Protein 2Z0W (pdb70)

Solvent-accessible surface area: 6068 Å² total; per-residue (Å²): 196,206,188,81,99,228,88,176,140,146,54,175,127,100,34,66,94,123,43,104,12,83,25,116,73,27,126,43,124,46,51,0,18,46,10,120,128,66,121,15,174,26,58,0,23,49,84,70,59,134,40,18,94,20,64,90,162,65,0,17,19,7,32,71,108,157,41,143,166,107,120,134

Nearest PDB structures (foldseek):
  2z0w-assembly1_A-2  TM=1.014E+00  e=1.331E-14  Homo sapiens
  2hkn-assembly1_A  TM=8.610E-01  e=6.208E-08  Homo sapiens
  2qk0-assembly1_A  TM=8.467E-01  e=1.091E-07  Homo sapiens
  2hl3-assembly1_A  TM=8.589E-01  e=1.402E-07  Homo sapiens
  3tq7-assembly1_Q  TM=8.301E-01  e=1.042E-06  Homo sapiens

Foldseek 3Di:
DDPPDDDDDDDDFDWDFFFWQADDVDGDIKTKTFTPDLCEAAQQADPPRHTGGHDGSRIHIDHPVRDDDPVD

B-factor: mean 38.23, std 16.1, range [13.95, 94.24]

Structure (mmCIF, N/CA/C/O backbone):
data_2Z0W
#
_entry.id   2Z0W
#
_cell.length_a   79.173
_cell.length_b   79.173
_cell.length_c   62.012
_cell.angle_alpha   90.00
_cell.angle_beta   90.00
_cell.angle_gamma   90.00
#
_symmetry.space_group_name_H-M   'I 4 2 2'
#
loop_
_entity.id
_entity.type
_entity.pdbx_description
1 polymer 'CAP-Gly domain-containing linker protein 4'
2 water water
#
loop_
_atom_site.group_PDB
_atom_site.id
_atom_site.type_symbol
_atom_site.label_atom_id
_atom_site.label_alt_id
_atom_site.label_comp_id
_atom_site.label_asym_id
_atom_site.label_entity_id
_atom_site.label_seq_id
_atom_site.pdbx_PDB_ins_code
_atom_site.Cartn_x
_atom_site.Cartn_y
_atom_site.Cartn_z
_atom_site.occupancy
_atom_site.B_iso_or_equiv
_atom_site.auth_seq_id
_atom_site.auth_comp_id
_atom_site.auth_asym_id
_atom_site.auth_atom_id
_atom_site.pdbx_PDB_model_num
ATOM 1 N N . LEU A 1 11 ? 29.091 35.012 23.441 1.00 64.25 11 LEU A N 1
ATOM 2 C CA . LEU A 1 11 ? 29.762 33.741 23.018 1.00 64.22 11 LEU A CA 1
ATOM 3 C C . LEU A 1 11 ? 31.245 33.927 22.712 1.00 61.14 11 LEU A C 1
ATOM 4 O O . LEU A 1 11 ? 31.624 34.256 21.582 1.00 58.77 11 LEU A O 1
ATOM 9 N N . ARG A 1 12 ? 32.077 33.694 23.722 1.00 56.72 12 ARG A N 1
ATOM 10 C CA . ARG A 1 12 ? 33.519 33.837 23.571 1.00 52.47 12 ARG A CA 1
ATOM 11 C C . ARG A 1 12 ? 34.229 32.512 23.332 1.00 45.56 12 ARG A C 1
ATOM 12 O O . ARG A 1 12 ? 33.633 31.444 23.436 1.00 44.57 12 ARG A O 1
ATOM 20 N N . LEU A 1 13 ? 35.511 32.586 23.000 1.00 40.69 13 LEU A N 1
ATOM 21 C CA . LEU A 1 13 ? 36.291 31.382 22.781 1.00 38.47 13 LEU A CA 1
ATOM 22 C C . LEU A 1 13 ? 36.385 30.602 24.107 1.00 40.24 13 LEU A C 1
ATOM 23 O O . LEU A 1 13 ? 36.522 31.195 25.180 1.00 39.04 13 LEU A O 1
ATOM 28 N N . GLY A 1 14 ? 36.277 29.277 24.034 1.00 36.78 14 GLY A N 1
ATOM 29 C CA . GLY A 1 14 ? 36.355 28.458 25.232 1.00 32.44 14 GLY A CA 1
ATOM 30 C C . GLY A 1 14 ? 35.001 28.121 25.845 1.00 36.76 14 GLY A C 1
ATOM 31 O O . GLY A 1 14 ? 34.864 27.162 26.598 1.00 40.47 14 GLY A O 1
ATOM 32 N N . GLU A 1 15 ? 33.998 28.922 25.528 1.00 34.79 15 GLU A N 1
ATOM 33 C CA . GLU A 1 15 ? 32.649 28.735 26.035 1.00 34.90 15 GLU A CA 1
ATOM 34 C C . GLU A 1 15 ? 32.015 27.432 25.536 1.00 41.31 15 GLU A C 1
ATOM 35 O O . GLU A 1 15 ? 32.104 27.103 24.347 1.00 38.74 15 GLU A O 1
ATOM 41 N N . ARG A 1 16 ? 31.379 26.695 26.444 1.00 39.68 16 ARG A N 1
ATOM 42 C CA . ARG A 1 16 ? 30.705 25.450 26.081 1.00 45.48 16 ARG A CA 1
ATOM 43 C C . ARG A 1 16 ? 29.343 25.802 25.473 1.00 42.07 16 ARG A C 1
ATOM 44 O O . ARG A 1 16 ? 28.589 26.615 26.018 1.00 44.52 16 ARG A O 1
ATOM 52 N N . VAL A 1 17 ? 29.019 25.177 24.350 1.00 32.83 17 VAL A N 1
ATOM 53 C CA . VAL A 1 17 ? 27.773 25.486 23.677 1.00 28.25 17 VAL A CA 1
ATOM 54 C C . VAL A 1 17 ? 27.050 24.291 23.112 1.00 31.18 17 VAL A C 1
ATOM 55 O O . VAL A 1 17 ? 27.537 23.158 23.142 1.00 28.95 17 VAL A O 1
ATOM 59 N N . LEU A 1 18 ? 25.876 24.576 22.569 1.00 34.06 18 LEU A N 1
ATOM 60 C CA . LEU A 1 18 ? 25.054 23.559 21.955 1.00 32.37 18 LEU A CA 1
ATOM 61 C C . LEU A 1 18 ? 24.862 23.978 20.515 1.00 35.97 18 LEU A C 1
ATOM 62 O O . LEU A 1 18 ? 24.467 25.117 20.235 1.00 34.82 18 LEU A O 1
ATOM 67 N N . VAL A 1 19 ? 25.163 23.057 19.606 1.00 36.36 19 VAL A N 1
ATOM 68 C CA . VAL A 1 19 ? 25.015 23.307 18.184 1.00 32.53 19 VAL A CA 1
ATOM 69 C C . VAL A 1 19 ? 23.804 22.551 17.677 1.00 32.05 19 VAL A C 1
ATOM 70 O O . VAL A 1 19 ? 23.665 21.349 17.895 1.00 31.25 19 VAL A O 1
ATOM 74 N N . VAL A 1 20 ? 22.930 23.275 17.002 1.00 29.83 20 VAL A N 1
ATOM 75 C CA . VAL A 1 20 ? 21.718 22.716 16.450 1.00 34.58 20 VAL A CA 1
ATOM 76 C C . VAL A 1 20 ? 21.975 22.265 15.029 1.00 42.06 20 VAL A C 1
ATOM 77 O O . VAL A 1 20 ? 22.515 23.024 14.213 1.00 45.32 20 VAL A O 1
ATOM 81 N N . GLY A 1 21 ? 21.568 21.035 14.728 1.00 40.04 21 GLY A N 1
ATOM 82 C CA . 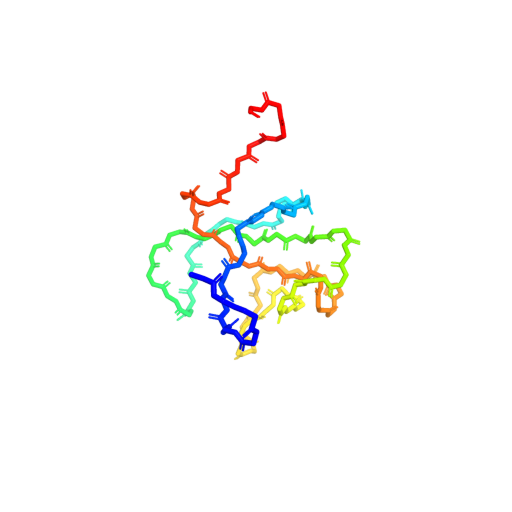GLY A 1 21 ? 21.766 20.494 13.398 1.00 39.05 21 GLY A CA 1
ATOM 83 C C . GLY A 1 21 ? 20.796 19.378 13.065 1.00 38.99 21 GLY A C 1
ATOM 84 O O . GLY A 1 21 ? 19.900 19.056 13.839 1.00 34.56 21 GLY A O 1
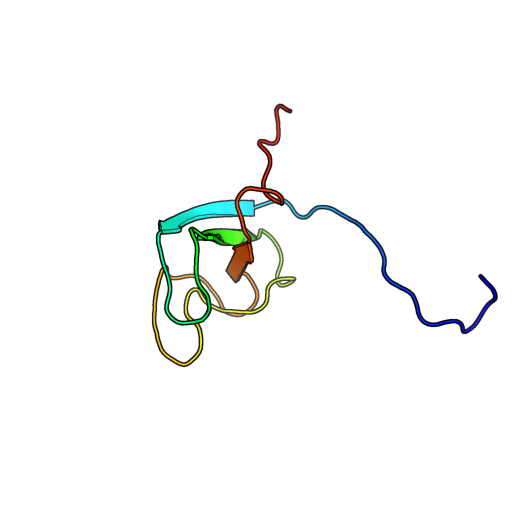ATOM 85 N N . GLN A 1 22 ? 20.981 18.778 11.900 1.00 35.61 22 GLN A N 1
ATOM 86 C CA . GLN A 1 22 ? 20.114 17.712 11.472 1.00 39.58 22 GLN A CA 1
ATOM 87 C C . GLN A 1 22 ? 20.915 16.523 10.982 1.00 39.45 22 GLN A C 1
ATOM 88 O O . GLN A 1 22 ? 21.963 16.675 10.367 1.00 31.49 22 GLN A O 1
ATOM 94 N N . ARG A 1 23 ? 20.442 15.326 11.283 1.00 36.88 23 ARG A N 1
ATOM 95 C CA . ARG A 1 23 ? 21.150 14.156 10.809 1.00 42.48 23 ARG A CA 1
ATOM 96 C C . ARG A 1 23 ? 20.130 13.442 9.940 1.00 39.51 23 ARG A C 1
ATOM 97 O O . ARG A 1 23 ? 18.929 13.489 10.216 1.00 40.67 23 ARG A O 1
ATOM 105 N N . LEU A 1 24 ? 20.612 12.816 8.874 1.00 35.02 24 LEU A N 1
ATOM 106 C CA . LEU A 1 24 ? 19.769 12.098 7.939 1.00 33.25 24 LEU A CA 1
ATOM 107 C C . LEU A 1 24 ? 19.621 10.693 8.495 1.00 32.71 24 LEU A C 1
ATOM 108 O O . LEU A 1 24 ? 20.564 10.179 9.086 1.00 34.88 24 LEU A O 1
ATOM 113 N N . GLY A 1 25 ? 18.443 10.092 8.324 1.00 24.28 25 GLY A N 1
ATOM 114 C CA . GLY A 1 25 ? 18.207 8.732 8.805 1.00 27.16 25 GLY A CA 1
ATOM 115 C C . GLY A 1 25 ? 16.945 8.094 8.223 1.00 28.73 25 GLY A C 1
ATOM 116 O O . GLY A 1 25 ? 16.238 8.691 7.400 1.00 24.97 25 GLY A O 1
ATOM 117 N N . THR A 1 26 ? 16.660 6.869 8.639 1.00 30.61 26 THR A N 1
ATOM 118 C CA . THR A 1 26 ? 15.472 6.167 8.158 1.00 31.27 26 THR A CA 1
ATOM 119 C C . THR A 1 26 ? 14.612 5.711 9.329 1.00 30.77 26 THR A C 1
ATOM 120 O O . THR A 1 26 ? 15.130 5.140 10.298 1.00 31.74 26 THR A O 1
ATOM 124 N N . ILE A 1 27 ? 13.305 5.962 9.233 1.00 25.23 27 ILE A N 1
ATOM 125 C CA . ILE A 1 27 ? 12.374 5.584 10.290 1.00 26.43 27 ILE A CA 1
ATOM 126 C C . ILE A 1 27 ? 12.257 4.077 10.339 1.00 26.50 27 ILE A C 1
ATOM 127 O O . ILE A 1 27 ? 11.983 3.437 9.326 1.00 29.82 27 ILE A O 1
ATOM 132 N N . ARG A 1 28 ? 12.490 3.501 11.511 1.00 27.80 28 ARG A N 1
ATOM 133 C CA . ARG A 1 28 ? 12.396 2.042 11.662 1.00 31.71 28 ARG A CA 1
ATOM 134 C C . ARG A 1 28 ? 11.397 1.672 12.759 1.00 26.11 28 ARG A C 1
ATOM 135 O O . ARG A 1 28 ? 11.192 0.500 13.039 1.00 23.72 28 ARG A O 1
ATOM 143 N N . PHE A 1 29 ? 10.780 2.679 13.375 1.00 27.29 29 PHE A N 1
ATOM 144 C CA . PHE A 1 29 ? 9.853 2.434 14.460 1.00 20.44 29 PHE A CA 1
ATOM 145 C C . PHE A 1 29 ? 9.052 3.666 14.893 1.00 25.26 29 PHE A C 1
ATOM 146 O O . PHE A 1 29 ? 9.500 4.810 14.781 1.00 25.96 29 PHE A O 1
ATOM 154 N N . PHE A 1 30 ? 7.840 3.420 15.357 1.00 19.53 30 PHE A N 1
ATOM 155 C CA . PHE A 1 30 ? 7.022 4.477 15.868 1.00 24.05 30 PHE A CA 1
ATOM 156 C C . PHE A 1 30 ? 6.096 3.837 16.901 1.00 27.27 30 PHE A C 1
ATOM 157 O O . PHE A 1 30 ? 5.367 2.894 16.596 1.00 22.42 30 PHE A O 1
ATOM 165 N N . GLY A 1 31 ? 6.132 4.349 18.124 1.00 22.63 31 GLY A N 1
ATOM 166 C CA . GLY A 1 31 ? 5.295 3.789 19.150 1.00 21.06 31 GLY A CA 1
ATOM 167 C C . GLY A 1 31 ? 5.719 4.241 20.523 1.00 28.73 31 GLY A C 1
ATOM 168 O O . GLY A 1 31 ? 6.679 5.008 20.675 1.00 22.00 31 GLY A O 1
ATOM 169 N N . THR A 1 32 ? 4.983 3.768 21.527 1.00 28.10 32 THR A N 1
ATOM 170 C CA . THR A 1 32 ? 5.258 4.104 22.918 1.00 25.13 32 THR A CA 1
ATOM 171 C C . THR A 1 32 ? 6.512 3.354 23.384 1.00 24.43 32 THR A C 1
ATOM 172 O O . THR A 1 32 ? 6.937 2.396 22.744 1.00 23.84 32 THR A O 1
ATOM 176 N N . THR A 1 33 ? 7.123 3.800 24.476 1.00 27.44 33 THR A N 1
ATOM 177 C CA . THR A 1 33 ? 8.347 3.155 24.951 1.00 31.69 33 THR A CA 1
ATOM 178 C C . THR A 1 33 ? 8.378 3.123 26.471 1.00 34.75 33 THR A C 1
ATOM 179 O O . THR A 1 33 ? 7.460 3.636 27.115 1.00 28.19 33 THR A O 1
ATOM 183 N N . ASN A 1 34 ? 9.432 2.526 27.033 1.00 32.50 34 ASN A N 1
ATOM 184 C CA . ASN A 1 34 ? 9.603 2.457 28.490 1.00 34.83 34 ASN A CA 1
ATOM 185 C C . ASN A 1 34 ? 10.419 3.629 29.013 1.00 31.87 34 ASN A C 1
ATOM 186 O O . ASN A 1 34 ? 10.305 4.006 30.178 1.00 42.67 34 ASN A O 1
ATOM 191 N N . PHE A 1 35 ? 11.260 4.204 28.164 1.00 31.09 35 PHE A N 1
ATOM 192 C CA . PHE A 1 35 ? 12.105 5.272 28.637 1.00 25.08 35 PHE A CA 1
ATOM 193 C C . PHE A 1 35 ? 11.395 6.602 28.793 1.00 32.10 35 PHE A C 1
ATOM 194 O O . PHE A 1 35 ? 11.931 7.510 29.415 1.00 29.96 35 PHE A O 1
ATOM 202 N N . ALA A 1 36 ? 10.166 6.711 28.288 1.00 29.78 36 ALA A N 1
ATOM 203 C CA . ALA A 1 36 ? 9.457 7.986 28.405 1.00 25.74 36 ALA A CA 1
ATOM 204 C C . ALA A 1 36 ? 8.036 7.970 27.851 1.00 26.22 36 ALA A C 1
ATOM 205 O O . ALA A 1 36 ? 7.701 7.164 26.974 1.00 29.59 36 ALA A O 1
ATOM 207 N N . PRO A 1 37 ? 7.180 8.876 28.351 1.00 24.93 37 PRO A N 1
ATOM 208 C CA . PRO A 1 37 ? 5.795 8.936 27.871 1.00 22.48 37 PRO A CA 1
ATOM 209 C C . PRO A 1 37 ? 5.760 9.440 26.429 1.00 20.78 37 PRO A C 1
ATOM 210 O O . PRO A 1 37 ? 6.779 9.898 25.901 1.00 20.86 37 PRO A O 1
ATOM 214 N N . GLY A 1 38 ? 4.599 9.336 25.788 1.00 22.35 38 GLY A N 1
ATOM 215 C CA . GLY A 1 38 ? 4.454 9.811 24.414 1.00 24.62 38 GLY A CA 1
ATOM 216 C C . GLY A 1 38 ? 4.849 8.846 23.302 1.00 26.81 38 GLY A C 1
ATOM 217 O O . GLY A 1 38 ? 5.218 7.697 23.549 1.00 23.16 38 GLY A O 1
ATOM 218 N N . TYR A 1 39 ? 4.774 9.317 22.062 1.00 21.80 39 TYR A N 1
ATOM 219 C CA . TYR A 1 39 ? 5.117 8.473 20.933 1.00 23.03 39 TYR A CA 1
ATOM 220 C C . TYR A 1 39 ? 6.482 8.860 20.398 1.00 28.05 39 TYR A C 1
ATOM 221 O O . TYR A 1 39 ? 6.807 10.050 20.231 1.00 22.07 39 TYR A O 1
ATOM 230 N N . TRP A 1 40 ? 7.291 7.842 20.138 1.00 24.93 40 TRP A N 1
ATOM 231 C CA . TRP A 1 40 ? 8.649 8.064 19.662 1.00 23.96 40 TRP A CA 1
ATOM 232 C C . TRP A 1 40 ? 9.001 7.367 18.349 1.00 27.45 40 TRP A C 1
ATOM 233 O O . TRP A 1 40 ? 8.584 6.225 18.093 1.00 19.55 40 TRP A O 1
ATOM 244 N N . TYR A 1 41 ? 9.776 8.066 17.524 1.00 20.34 41 TYR A N 1
ATOM 245 C CA . TYR A 1 41 ? 10.286 7.480 16.297 1.00 18.90 41 TYR A CA 1
ATOM 246 C C . TYR A 1 41 ? 11.659 6.908 16.641 1.00 21.55 41 TYR A C 1
ATOM 247 O O . TYR A 1 41 ? 12.436 7.521 17.385 1.00 20.10 41 TYR A O 1
ATOM 256 N N . GLY A 1 42 ? 11.930 5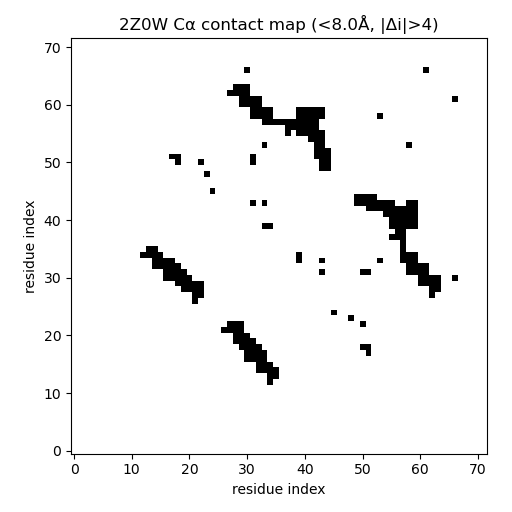.722 16.116 1.00 22.53 42 GLY A N 1
ATOM 257 C CA . GLY A 1 42 ? 13.220 5.092 16.296 1.00 22.69 42 GLY A CA 1
ATOM 258 C C . GLY A 1 42 ? 13.838 5.299 14.923 1.00 21.13 42 GLY A C 1
ATOM 259 O O . GLY A 1 42 ? 13.216 4.975 13.910 1.00 20.25 42 GLY A O 1
ATOM 260 N N . ILE A 1 43 ? 15.051 5.830 14.870 1.00 18.66 43 ILE A N 1
ATOM 261 C CA . ILE A 1 43 ? 15.671 6.112 13.590 1.00 28.88 43 ILE A CA 1
ATOM 262 C C . ILE A 1 43 ? 17.076 5.575 13.501 1.00 23.71 43 ILE A C 1
ATOM 263 O O . ILE A 1 43 ? 17.816 5.610 14.472 1.00 26.79 43 ILE A O 1
ATOM 268 N N . GLU A 1 44 ? 17.420 5.062 12.328 1.00 23.64 44 GLU A N 1
ATOM 269 C CA . GLU A 1 44 ? 18.751 4.524 12.073 1.00 34.67 44 GLU A CA 1
ATOM 270 C C . GLU A 1 44 ? 19.458 5.547 11.199 1.00 34.50 44 GLU A C 1
ATOM 271 O O . GLU A 1 44 ? 19.052 5.793 10.064 1.00 35.37 44 GLU A O 1
ATOM 277 N N . LEU A 1 45 ? 20.501 6.161 11.738 1.00 38.97 45 LEU A N 1
ATOM 278 C CA . LEU A 1 45 ? 21.248 7.174 11.000 1.00 37.98 45 LEU A CA 1
ATOM 279 C C . LEU A 1 45 ? 22.184 6.513 10.004 1.00 39.07 45 LEU A C 1
ATOM 280 O O . LEU A 1 45 ? 22.367 5.298 10.015 1.00 36.00 45 LEU A O 1
ATOM 285 N N . GLU A 1 46 ? 22.784 7.324 9.147 1.00 46.34 46 GLU A N 1
ATOM 286 C CA . GLU A 1 46 ? 23.722 6.812 8.168 1.00 48.38 46 GLU A CA 1
ATOM 287 C C . GLU A 1 46 ? 25.108 6.700 8.769 1.00 48.59 46 GLU A C 1
ATOM 288 O O . GLU A 1 46 ? 25.901 5.859 8.339 1.00 45.62 46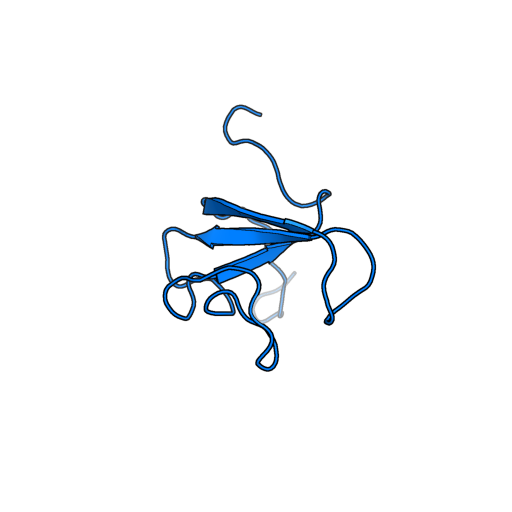 GLU A O 1
ATOM 294 N N . LYS A 1 47 ? 25.387 7.536 9.774 1.00 50.08 47 LYS A N 1
ATOM 295 C CA . LYS A 1 47 ? 26.694 7.543 10.446 1.00 54.45 47 LYS A CA 1
ATOM 296 C C . LYS A 1 47 ? 26.591 7.217 11.925 1.00 51.59 47 LYS A C 1
ATOM 297 O O . LYS A 1 47 ? 25.544 7.398 12.535 1.00 51.64 47 LYS A O 1
ATOM 303 N N . PRO A 1 48 ? 27.691 6.730 12.521 1.00 52.27 48 PRO A N 1
ATOM 304 C CA . PRO A 1 48 ? 27.747 6.367 13.943 1.00 47.72 48 PRO A CA 1
ATOM 305 C C . PRO A 1 48 ? 27.600 7.565 14.880 1.00 49.86 48 PRO A C 1
ATOM 306 O O . PRO A 1 48 ? 28.366 7.708 15.838 1.00 47.67 48 PRO A O 1
ATOM 310 N N . HIS A 1 49 ? 26.614 8.417 14.609 1.00 44.14 49 HIS A N 1
ATOM 311 C CA . HIS A 1 49 ? 26.386 9.596 15.435 1.00 44.82 49 HIS A CA 1
ATOM 312 C C . HIS A 1 49 ? 25.175 9.404 16.342 1.00 44.34 49 HIS A C 1
ATOM 313 O O . HIS A 1 49 ? 24.685 10.362 16.934 1.00 45.34 49 HIS A O 1
ATOM 320 N N . GLY A 1 50 ? 24.700 8.164 16.449 1.00 47.96 50 GLY A N 1
ATOM 321 C CA . GLY A 1 50 ? 23.535 7.861 17.273 1.00 45.69 50 GLY A CA 1
ATOM 322 C C . GLY A 1 50 ? 23.885 7.452 18.688 1.00 43.81 50 GLY A C 1
ATOM 323 O O . GLY A 1 50 ? 25.051 7.494 19.061 1.00 47.70 50 GLY A O 1
ATOM 324 N N . LYS A 1 51 ? 22.886 7.042 19.469 1.00 47.94 51 LYS A N 1
ATOM 325 C CA . LYS A 1 51 ? 23.113 6.656 20.863 1.00 47.42 51 LYS A CA 1
ATOM 326 C C . LYS A 1 51 ? 22.825 5.200 21.211 1.00 43.52 51 LYS A C 1
ATOM 327 O O . LYS A 1 51 ? 23.110 4.773 22.320 1.00 48.47 51 LYS A O 1
ATOM 333 N N . ASN A 1 52 ? 22.281 4.421 20.287 1.00 37.16 52 ASN A N 1
ATOM 334 C CA . ASN A 1 52 ? 21.975 3.043 20.627 1.00 28.07 52 ASN A CA 1
ATOM 335 C C . ASN A 1 52 ? 21.837 2.120 19.412 1.00 31.39 52 ASN A C 1
ATOM 336 O O . ASN A 1 52 ? 21.983 2.561 18.267 1.00 26.44 52 ASN A O 1
ATOM 341 N N . ASP A 1 53 ? 21.538 0.842 19.675 1.00 27.25 53 ASP A N 1
ATOM 342 C CA . ASP A 1 53 ? 21.381 -0.171 18.621 1.00 28.44 53 ASP A CA 1
ATOM 343 C C . ASP A 1 53 ? 19.897 -0.532 18.398 1.00 33.17 53 ASP A C 1
ATOM 344 O O . ASP A 1 53 ? 19.576 -1.606 17.881 1.00 29.45 53 ASP A O 1
ATOM 349 N N . GLY A 1 54 ? 18.999 0.367 18.797 1.00 23.34 54 GLY A N 1
ATOM 350 C CA . GLY A 1 54 ? 17.579 0.112 18.632 1.00 29.32 54 GLY A CA 1
ATOM 351 C C . GLY A 1 54 ? 16.917 -0.300 19.937 1.00 26.77 54 GLY A C 1
ATOM 352 O O . GLY A 1 54 ? 15.705 -0.517 20.004 1.00 30.26 54 GLY A O 1
ATOM 353 N N . SER A 1 55 ? 17.720 -0.425 20.982 1.00 24.73 55 SER A N 1
ATOM 354 C CA . SER A 1 55 ? 17.202 -0.792 22.279 1.00 27.43 55 SER A CA 1
ATOM 355 C C . SER A 1 55 ? 17.664 0.245 23.281 1.00 30.17 55 SER A C 1
ATOM 356 O O . SER A 1 55 ? 18.626 0.975 23.049 1.00 33.45 55 SER A O 1
ATOM 359 N N . VAL A 1 56 ? 16.956 0.312 24.393 1.00 29.12 56 VAL A N 1
ATOM 360 C CA . VAL A 1 56 ? 17.289 1.241 25.440 1.00 29.94 56 VAL A CA 1
ATOM 361 C C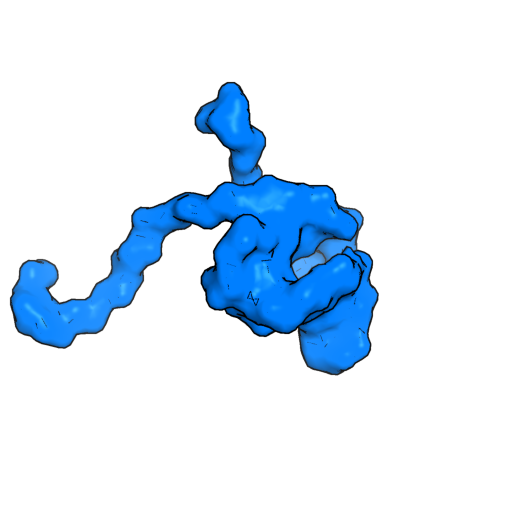 . VAL A 1 56 ? 17.102 0.486 26.740 1.00 34.77 56 VAL A C 1
ATOM 362 O O . VAL A 1 56 ? 16.022 -0.065 26.999 1.00 29.69 56 VAL A O 1
ATOM 366 N N . GLY A 1 57 ? 18.171 0.430 27.533 1.00 32.74 57 GLY A N 1
ATOM 367 C CA . GLY A 1 57 ? 18.124 -0.255 28.815 1.00 30.81 57 GLY A CA 1
ATOM 368 C C . GLY A 1 57 ? 17.746 -1.716 28.722 1.00 32.54 57 GLY A C 1
ATOM 369 O O . GLY A 1 57 ? 17.127 -2.260 29.636 1.00 32.27 57 GLY A O 1
ATOM 370 N N . GLY A 1 58 ? 18.119 -2.342 27.607 1.00 30.36 58 GLY A N 1
ATOM 371 C CA . GLY A 1 58 ? 17.814 -3.738 27.383 1.00 23.32 58 GLY A CA 1
ATOM 372 C C . GLY A 1 58 ? 16.512 -3.986 26.641 1.00 32.74 58 GLY A C 1
ATOM 373 O O . GLY A 1 58 ? 16.300 -5.073 26.103 1.00 33.57 58 GLY A O 1
ATOM 374 N N . VAL A 1 59 ? 15.641 -2.983 26.594 1.00 32.01 59 VAL A N 1
ATOM 375 C CA . VAL A 1 59 ? 14.347 -3.123 25.934 1.00 31.59 59 VAL A CA 1
ATOM 376 C C . VAL A 1 59 ? 14.488 -2.781 24.448 1.00 37.26 59 VAL A C 1
ATOM 377 O O . VAL A 1 59 ? 14.877 -1.659 24.103 1.00 35.77 59 VAL A O 1
ATOM 381 N N . GLN A 1 60 ? 14.183 -3.750 23.574 1.00 32.49 60 GLN A N 1
ATOM 382 C CA . GLN A 1 60 ? 14.302 -3.536 22.125 1.00 31.39 60 GLN A CA 1
ATOM 383 C C . GLN A 1 60 ? 13.051 -2.959 21.489 1.00 32.35 60 GLN A C 1
ATOM 384 O O . GLN A 1 60 ? 11.928 -3.351 21.837 1.00 26.81 60 GLN A O 1
ATOM 390 N N . TYR A 1 61 ? 13.267 -2.053 20.534 1.00 24.18 61 TYR A N 1
ATOM 391 C CA . TYR A 1 61 ? 12.182 -1.415 19.783 1.00 30.71 61 TYR A CA 1
ATOM 392 C C . TYR A 1 61 ? 12.391 -1.683 18.279 1.00 31.77 61 TYR A C 1
ATOM 393 O O . TYR A 1 61 ? 11.449 -1.997 17.543 1.00 26.99 61 TYR A O 1
ATOM 402 N N . PHE A 1 62 ? 13.630 -1.543 17.826 1.00 28.20 62 PHE A N 1
ATOM 403 C CA . PHE A 1 62 ? 13.976 -1.855 16.445 1.00 32.02 62 PHE A CA 1
ATOM 404 C C . PHE A 1 62 ? 15.411 -2.363 16.544 1.00 31.16 62 PHE A C 1
ATOM 405 O O . PHE A 1 62 ? 15.979 -2.356 17.635 1.00 27.04 62 PHE A O 1
ATOM 413 N N . SER A 1 63 ? 16.007 -2.809 15.446 1.00 31.59 63 SER A N 1
ATOM 414 C CA . SER A 1 63 ? 17.367 -3.336 15.543 1.00 29.32 63 SER A CA 1
ATOM 415 C C . SER A 1 63 ? 18.305 -2.779 14.480 1.00 31.29 63 SER A C 1
ATOM 416 O O . SER A 1 63 ? 17.993 -2.825 13.298 1.00 29.64 63 SER A O 1
ATOM 419 N N . CYS A 1 64 ? 19.445 -2.236 14.910 1.00 32.48 64 CYS A N 1
ATOM 420 C CA . CYS A 1 64 ? 20.438 -1.680 13.994 1.00 29.83 64 CYS A CA 1
ATOM 421 C C . CYS A 1 64 ? 21.799 -1.763 14.660 1.00 34.05 64 CYS A C 1
ATOM 422 O O . CYS A 1 64 ? 21.894 -2.177 15.817 1.00 29.53 64 CYS A O 1
ATOM 425 N N . SER A 1 65 ? 22.853 -1.375 13.939 1.00 33.22 65 SER A N 1
ATOM 426 C CA . SER A 1 65 ? 24.205 -1.422 14.506 1.00 34.88 65 SER A CA 1
ATOM 427 C C . SER A 1 65 ? 24.391 -0.370 15.589 1.00 32.18 65 SER A C 1
ATOM 428 O O . SER A 1 65 ? 23.871 0.736 15.486 1.00 25.87 65 SER A O 1
ATOM 431 N N . PRO A 1 66 ? 25.170 -0.701 16.628 1.00 32.63 66 PRO A N 1
ATOM 432 C CA . PRO A 1 66 ? 25.444 0.198 17.749 1.00 33.75 66 PRO A CA 1
ATOM 433 C C . PRO A 1 66 ? 25.848 1.569 17.254 1.00 39.34 66 PRO A C 1
ATOM 434 O O . PRO A 1 66 ? 26.551 1.680 16.257 1.00 38.65 66 PRO A O 1
ATOM 438 N N . ARG A 1 67 ? 25.378 2.605 17.942 1.00 38.15 67 ARG A N 1
ATOM 439 C CA . ARG A 1 67 ? 25.701 3.988 17.605 1.00 46.60 67 ARG A CA 1
ATOM 440 C C . ARG A 1 67 ? 24.969 4.590 16.420 1.00 44.07 67 ARG A C 1
ATOM 441 O O . ARG A 1 67 ? 25.058 5.798 16.212 1.00 42.26 67 ARG A O 1
ATOM 449 N N . TYR A 1 68 ? 24.270 3.776 15.629 1.00 39.97 68 TYR A N 1
ATOM 450 C CA . TYR A 1 68 ? 23.534 4.308 14.467 1.00 33.31 68 TYR A CA 1
ATOM 451 C C . TYR A 1 68 ? 22.073 4.516 14.818 1.00 33.67 68 TYR A C 1
ATOM 452 O O . TYR A 1 68 ? 21.314 5.111 14.048 1.00 31.85 68 TYR A O 1
ATOM 461 N N . GLY A 1 69 ? 21.685 4.006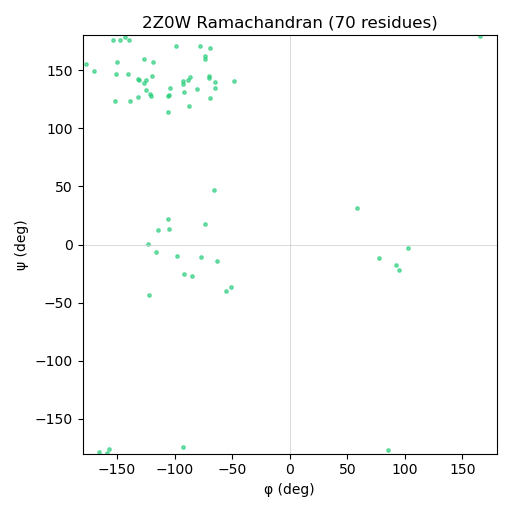 15.982 1.00 31.24 69 GLY A N 1
ATOM 462 C CA . GLY A 1 69 ? 20.305 4.106 16.410 1.00 32.75 69 GLY A CA 1
ATOM 463 C C . GLY A 1 69 ? 19.985 5.302 17.268 1.00 32.67 69 GLY A C 1
ATOM 464 O O . GLY A 1 69 ? 20.762 5.681 18.141 1.00 38.32 69 GLY A O 1
ATOM 465 N N . ILE A 1 70 ? 18.821 5.890 17.034 1.00 32.78 70 ILE A N 1
ATOM 466 C CA . ILE A 1 70 ? 18.423 7.047 17.809 1.00 33.22 70 ILE A CA 1
ATOM 467 C C . ILE A 1 70 ? 16.904 7.110 17.950 1.00 29.76 70 ILE A C 1
ATOM 468 O O . ILE A 1 70 ? 16.175 6.509 17.153 1.00 33.12 70 ILE A O 1
ATOM 473 N N . PHE A 1 71 ? 16.428 7.804 18.978 1.00 27.21 71 PHE A N 1
ATOM 474 C CA . PHE A 1 71 ? 14.987 7.965 19.192 1.00 26.09 71 PHE A CA 1
ATOM 475 C C . PHE A 1 71 ? 14.678 9.443 19.318 1.00 27.27 71 PHE A C 1
ATOM 476 O O . PHE A 1 71 ? 15.416 10.189 19.963 1.00 31.62 71 PHE A O 1
ATOM 484 N N . ALA A 1 72 ? 13.578 9.868 18.712 1.00 33.41 72 ALA A N 1
ATOM 485 C CA . ALA A 1 72 ? 13.197 11.273 18.752 1.00 27.47 72 ALA A CA 1
ATOM 486 C C . ALA A 1 72 ? 11.695 11.445 18.672 1.00 26.17 72 ALA A C 1
ATOM 487 O O . ALA A 1 72 ? 11.005 10.674 18.008 1.00 29.00 72 ALA A O 1
ATOM 489 N N . PRO A 1 73 ? 11.173 12.479 19.337 1.00 28.27 73 PRO A N 1
ATOM 490 C CA . PRO A 1 73 ? 9.735 12.771 19.347 1.00 23.60 73 PRO A CA 1
ATOM 491 C C . PRO A 1 73 ? 9.288 13.359 17.988 1.00 29.43 73 PRO A C 1
ATOM 492 O O . PRO A 1 73 ? 10.109 13.876 17.211 1.00 23.43 73 PRO A O 1
ATOM 496 N N . PRO A 1 74 ? 7.981 13.282 17.684 1.00 24.81 74 PRO A N 1
ATOM 497 C CA . PRO A 1 74 ? 7.522 13.827 16.400 1.00 28.15 74 PRO A CA 1
ATOM 498 C C . PRO A 1 74 ? 7.975 15.262 16.097 1.00 30.12 74 PRO A C 1
ATOM 499 O O . PRO A 1 74 ? 8.283 15.602 14.950 1.00 25.40 74 PRO A O 1
ATOM 503 N N . SER A 1 75 ? 8.039 16.094 17.127 1.00 31.53 75 SER A N 1
ATOM 504 C CA . SER A 1 75 ? 8.446 17.484 16.948 1.00 30.01 75 SER A CA 1
ATOM 505 C C . SER A 1 75 ? 9.890 17.661 16.437 1.00 33.63 75 SER A C 1
ATOM 506 O O . SER A 1 75 ? 10.256 18.752 15.998 1.00 32.05 75 SER A O 1
ATOM 509 N N . ARG A 1 76 ? 10.714 16.616 16.485 1.00 24.57 76 ARG A N 1
ATOM 510 C CA . ARG A 1 76 ? 12.096 16.768 16.023 1.00 28.46 76 ARG A CA 1
ATOM 511 C C . ARG A 1 76 ? 12.404 15.940 14.785 1.00 34.80 76 ARG A C 1
ATOM 512 O O . ARG A 1 76 ? 13.571 15.783 14.408 1.00 30.37 76 ARG A O 1
ATOM 520 N N . VAL A 1 77 ? 11.357 15.422 14.147 1.00 31.04 77 VAL A N 1
ATOM 521 C CA . VAL A 1 77 ? 11.539 14.599 12.966 1.00 29.83 77 VAL A CA 1
ATOM 522 C C . VAL A 1 77 ? 10.812 15.220 11.791 1.00 33.20 77 VAL A C 1
ATOM 523 O O . VAL A 1 77 ? 9.632 15.558 11.884 1.00 32.23 77 VAL A O 1
ATOM 527 N N . GLN A 1 78 ? 11.518 15.375 10.679 1.00 39.64 78 GLN A N 1
ATOM 528 C CA . GLN A 1 78 ? 10.912 15.992 9.503 1.00 48.28 78 GLN A CA 1
ATOM 529 C C . GLN A 1 78 ? 11.336 15.294 8.222 1.00 47.00 78 GLN A C 1
ATOM 530 O O . GLN A 1 78 ? 12.468 14.806 8.118 1.00 51.14 78 GLN A O 1
ATOM 536 N N . ARG A 1 79 ? 10.436 15.243 7.246 1.00 43.85 79 ARG A N 1
ATOM 537 C CA . ARG A 1 79 ? 10.764 14.589 5.981 1.00 53.57 79 ARG A CA 1
ATOM 538 C C . ARG A 1 79 ? 11.793 15.416 5.205 1.00 50.12 79 ARG A C 1
ATOM 539 O O . ARG A 1 79 ? 11.763 16.648 5.238 1.00 48.85 79 ARG A O 1
ATOM 547 N N . VAL A 1 80 ? 12.707 14.733 4.517 1.00 48.4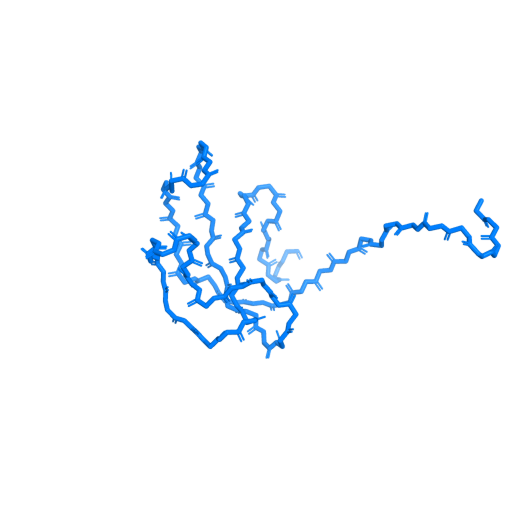3 80 VAL A N 1
ATOM 548 C CA . VAL A 1 80 ? 13.746 15.404 3.742 1.00 47.72 80 VAL A CA 1
ATOM 549 C C . VAL A 1 80 ? 13.132 16.373 2.744 1.00 50.78 80 VAL A C 1
ATOM 550 O O . VAL A 1 80 ? 13.634 17.481 2.548 1.00 52.48 80 VAL A O 1
ATOM 554 N N . THR A 1 81 ? 12.032 15.960 2.130 1.00 53.23 81 THR A N 1
ATOM 555 C CA . THR A 1 81 ? 11.345 16.795 1.148 1.00 63.04 81 THR A CA 1
ATOM 556 C C . THR A 1 81 ? 10.563 17.985 1.724 1.00 63.11 81 THR A C 1
ATOM 557 O O . THR A 1 81 ? 9.703 18.543 1.041 1.00 57.11 81 THR A O 1
ATOM 561 N N . ASP A 1 82 ? 10.871 18.364 2.971 1.00 65.11 82 ASP A N 1
ATOM 562 C CA . ASP A 1 82 ? 10.230 19.498 3.664 1.00 58.99 82 ASP A CA 1
ATOM 563 C C . ASP A 1 82 ? 11.267 20.502 4.168 1.00 57.98 82 ASP A C 1
ATOM 564 O O . ASP A 1 82 ? 12.486 20.236 4.088 1.00 52.98 82 ASP A O 1
#

GO terms:
  GO:0005515 protein binding (F, IPI)

CATH classification: 2.30.30.190

Sequence (72 aa):
LRLGERVLVVGQRLGTIRFFGTTNFAPGYWYGIELEKPHGKNDGSVGGVQYFSCSPRYGIFAPPSRVQRVTD

Secondary structure (DSSP, 8-state):
--TT----------EEEEEEE--SSSSS-EEEEEESSS-SSBSSEETTEESS---TTSEEEE-GGG---TT-

Radius of gyration: 13.85 Å; Cα contacts (8 Å, |Δi|>4): 122; chains: 1; bounding box: 32×38×28 Å

InterPro domains:
  IPR000938 CAP Gly-rich domain [PF01302] (285-349)
  IPR000938 CAP Gly-rich domain [PF01302] (487-551)
  IPR000938 CAP Gly-rich domain [PF01302] (626-690)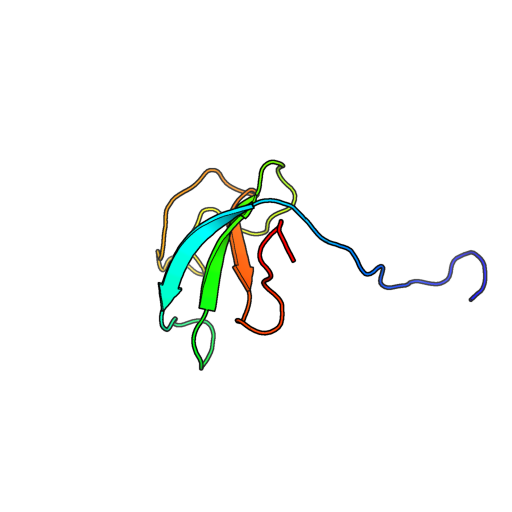
  IPR000938 CAP Gly-rich domain [PS00845] (505-536)
  IPR000938 CAP Gly-rich domain [PS00845] (644-675)
  IPR000938 CAP Gly-rich domain [PS50245] (303-345)
  IPR000938 CAP Gly-rich domain [PS50245] (505-547)
  IPR000938 CAP Gly-rich domain [PS50245] (644-686)
  IPR000938 CAP Gly-rich domain [SM01052] (285-350)
  IPR000938 CAP Gly-rich domain [SM01052] (487-552)
  IPR000938 CAP Gly-rich domain [SM01052] (625-691)
  IPR002110 Ankyrin repeat [PF12796] (131-214)
  IPR002110 Ankyrin repeat [PS50088] (186-218)
  IPR002110 Ankyrin repeat [SM00248] (106-144)
  IPR002110 Ankyrin repeat [SM00248] (149-180)
  IPR002110 Ankyrin repeat [SM00248] (186-215)
  IPR036770 Ankyrin repeat-containing domain superfamily [G3DSA:1.25.40.20] (78-232)
  IPR036770 Ankyrin repeat-containing domain superfamily [SSF48403] (90-226)
  IPR036859 CAP Gly-rich domain superfamily [G3DSA:2.30.30.190] (260-358)
  IPR036859 CAP Gly-rich domain superfamily [G3DSA:2.30.30.190] (476-570)

Organism: Homo sapiens (NCBI:txid9606)